Protein AF-A0A7S1RHJ0-F1 (afdb_monomer)

Structure (mmCIF, N/CA/C/O backbone):
data_AF-A0A7S1RHJ0-F1
#
_entry.id   AF-A0A7S1RHJ0-F1
#
loop_
_atom_site.group_PDB
_atom_site.id
_atom_site.type_symbol
_atom_site.label_atom_id
_atom_site.label_alt_id
_atom_site.label_comp_id
_atom_site.label_asym_id
_atom_site.label_entity_id
_atom_site.label_seq_id
_atom_site.pdbx_PDB_ins_code
_atom_site.Cartn_x
_atom_site.Cartn_y
_atom_site.Cartn_z
_atom_site.occupancy
_atom_site.B_iso_or_equiv
_atom_site.auth_seq_id
_atom_site.auth_comp_id
_atom_site.auth_asym_id
_atom_site.auth_atom_id
_atom_site.pdbx_PDB_model_num
ATOM 1 N N . GLY A 1 1 ? 18.799 -2.537 -6.089 1.00 63.53 1 GLY A N 1
ATOM 2 C CA . GLY A 1 1 ? 18.475 -2.347 -7.516 1.00 63.53 1 GLY A CA 1
ATOM 3 C C . GLY A 1 1 ? 16.976 -2.189 -7.661 1.00 63.53 1 GLY A C 1
ATOM 4 O O . GLY A 1 1 ? 16.263 -2.880 -6.940 1.00 63.53 1 GLY A O 1
ATOM 5 N N . ALA A 1 2 ? 16.536 -1.296 -8.549 1.00 83.94 2 ALA A N 1
ATOM 6 C CA . ALA A 1 2 ? 15.138 -0.884 -8.730 1.00 83.94 2 ALA A CA 1
ATOM 7 C C . ALA A 1 2 ? 14.167 -2.047 -9.018 1.00 83.94 2 ALA A C 1
ATOM 9 O O . ALA A 1 2 ? 14.616 -3.051 -9.571 1.00 83.94 2 ALA A O 1
ATOM 10 N N . GLY A 1 3 ? 12.876 -1.927 -8.711 1.00 89.06 3 GLY A N 1
ATOM 11 C CA . GLY A 1 3 ? 11.808 -2.867 -9.069 1.00 89.06 3 GLY A CA 1
ATOM 12 C C . GLY A 1 3 ? 11.595 -4.015 -8.080 1.00 89.06 3 GLY A C 1
ATOM 13 O O . GLY A 1 3 ? 11.387 -5.158 -8.492 1.00 89.06 3 GLY A O 1
ATOM 14 N N . CYS A 1 4 ? 11.750 -3.753 -6.786 1.00 90.88 4 CYS A N 1
ATOM 15 C CA . CYS A 1 4 ? 11.596 -4.732 -5.712 1.00 90.88 4 CYS A CA 1
ATOM 16 C C . CYS A 1 4 ? 10.178 -5.318 -5.668 1.00 90.88 4 CYS A C 1
ATOM 18 O O . CYS A 1 4 ? 10.023 -6.539 -5.783 1.00 90.88 4 CYS A O 1
ATOM 20 N N . ALA A 1 5 ? 9.158 -4.467 -5.556 1.00 92.44 5 ALA A N 1
ATOM 21 C CA . ALA A 1 5 ? 7.764 -4.891 -5.477 1.00 92.44 5 ALA A CA 1
ATOM 22 C C . ALA A 1 5 ? 7.322 -5.592 -6.768 1.00 92.44 5 ALA A C 1
ATOM 24 O O . ALA A 1 5 ? 6.760 -6.691 -6.714 1.00 92.44 5 ALA A O 1
ATOM 25 N N . ALA A 1 6 ? 7.667 -5.024 -7.929 1.00 93.75 6 ALA A N 1
ATOM 26 C CA . ALA A 1 6 ? 7.393 -5.636 -9.227 1.00 93.75 6 ALA A CA 1
ATOM 27 C C . ALA A 1 6 ? 7.959 -7.066 -9.307 1.00 93.75 6 ALA A C 1
ATOM 29 O O . ALA A 1 6 ? 7.240 -8.007 -9.653 1.00 93.75 6 ALA A O 1
ATOM 30 N N . ARG A 1 7 ? 9.226 -7.268 -8.907 1.00 91.62 7 ARG A N 1
ATOM 31 C CA . ARG A 1 7 ? 9.843 -8.604 -8.876 1.00 91.62 7 ARG A CA 1
ATOM 32 C C . ARG A 1 7 ? 9.151 -9.548 -7.904 1.00 91.62 7 ARG A C 1
ATOM 34 O O . ARG A 1 7 ? 8.881 -10.678 -8.297 1.00 91.62 7 ARG A O 1
ATOM 41 N N . MET A 1 8 ? 8.871 -9.125 -6.672 1.00 91.38 8 MET A N 1
ATOM 42 C CA . MET A 1 8 ? 8.224 -9.993 -5.679 1.00 91.38 8 MET A CA 1
ATOM 43 C C . MET A 1 8 ? 6.855 -10.483 -6.153 1.00 91.38 8 MET A C 1
ATOM 45 O O . MET A 1 8 ? 6.491 -11.635 -5.917 1.00 91.38 8 MET A O 1
ATOM 49 N N . LEU A 1 9 ? 6.122 -9.629 -6.867 1.00 92.94 9 LEU A N 1
ATOM 50 C CA . LEU A 1 9 ? 4.818 -9.971 -7.408 1.00 92.94 9 LEU A CA 1
ATOM 51 C C . LEU A 1 9 ? 4.897 -10.931 -8.587 1.00 92.94 9 LEU A C 1
ATOM 53 O O . LEU A 1 9 ? 3.949 -11.687 -8.763 1.00 92.94 9 LEU A O 1
ATOM 57 N N . VAL A 1 10 ? 5.971 -10.947 -9.388 1.00 92.88 10 VAL A N 1
ATOM 58 C CA . VAL A 1 10 ? 6.043 -11.753 -10.628 1.00 92.88 10 VAL A CA 1
ATOM 59 C C . VAL A 1 10 ? 7.004 -12.939 -10.582 1.00 92.88 10 VAL A C 1
ATOM 61 O O . VAL A 1 10 ? 6.657 -14.021 -11.068 1.00 92.88 10 VAL A O 1
ATOM 64 N N . ARG A 1 11 ? 8.173 -12.766 -9.964 1.00 89.50 11 ARG A N 1
ATOM 65 C CA . ARG A 1 11 ? 9.291 -13.713 -9.910 1.00 89.50 11 ARG A CA 1
ATOM 66 C C . ARG A 1 11 ? 9.277 -14.436 -8.560 1.00 89.50 11 ARG A C 1
ATOM 68 O O . ARG A 1 11 ? 9.895 -13.998 -7.593 1.00 89.50 11 ARG A O 1
ATOM 75 N N . GLY A 1 12 ? 8.530 -15.538 -8.488 1.00 79.00 12 GLY A N 1
ATOM 76 C CA . GLY A 1 12 ? 8.314 -16.286 -7.245 1.00 79.00 12 GLY A CA 1
ATOM 77 C C . GLY A 1 12 ? 9.611 -16.629 -6.498 1.00 79.00 12 GLY A C 1
ATOM 78 O O . GLY A 1 12 ? 10.553 -17.153 -7.087 1.00 79.00 12 GLY A O 1
ATOM 79 N N . GLY A 1 13 ? 9.644 -16.335 -5.194 1.00 70.06 13 GLY A N 1
ATOM 80 C CA . GLY A 1 13 ? 10.735 -16.714 -4.287 1.00 70.06 13 GLY A CA 1
ATOM 81 C C . GLY A 1 13 ? 12.004 -15.859 -4.365 1.00 70.06 13 GLY A C 1
ATOM 82 O O . GLY A 1 13 ? 12.947 -16.134 -3.625 1.00 70.06 13 GLY A O 1
ATOM 83 N N . MET A 1 14 ? 12.058 -14.824 -5.211 1.00 70.12 14 MET A N 1
ATOM 84 C CA . MET A 1 14 ? 13.216 -13.929 -5.248 1.00 70.12 14 MET A CA 1
ATOM 85 C C . MET A 1 14 ? 13.082 -12.789 -4.232 1.00 70.12 14 MET A C 1
ATOM 87 O O . MET A 1 14 ? 12.126 -12.015 -4.310 1.00 70.12 14 MET A O 1
ATOM 91 N N . PRO A 1 15 ? 14.050 -12.621 -3.311 1.00 75.31 15 PRO A N 1
ATOM 92 C CA . PRO A 1 15 ? 14.074 -11.457 -2.438 1.00 75.31 15 PRO A CA 1
ATOM 93 C C . PRO A 1 15 ? 14.372 -10.191 -3.251 1.00 75.31 15 PRO A C 1
ATOM 95 O O . PRO A 1 15 ? 15.026 -10.243 -4.296 1.00 75.31 15 PRO A O 1
ATOM 98 N N . CYS A 1 16 ? 13.974 -9.028 -2.734 1.00 78.38 16 CYS A N 1
ATOM 99 C CA . CYS A 1 16 ? 14.207 -7.740 -3.394 1.00 78.38 16 CYS A CA 1
ATOM 100 C C . CYS A 1 16 ? 15.675 -7.432 -3.719 1.00 78.38 16 CYS A C 1
ATOM 102 O O . CYS A 1 16 ? 15.936 -6.692 -4.670 1.00 78.38 16 CYS A O 1
ATOM 104 N N . GLY A 1 17 ? 16.616 -8.029 -2.979 1.00 69.25 17 GLY A N 1
ATOM 105 C CA . GLY A 1 17 ? 18.060 -7.924 -3.207 1.00 69.25 17 GLY A CA 1
ATOM 106 C C . GLY A 1 17 ? 18.658 -8.960 -4.170 1.00 69.25 17 GLY A C 1
ATOM 107 O O . GLY A 1 17 ? 19.870 -8.963 -4.361 1.00 69.25 17 GLY A O 1
ATOM 108 N N . GLY A 1 18 ? 17.856 -9.853 -4.760 1.00 69.56 18 GLY A N 1
ATOM 109 C CA . GLY A 1 18 ? 18.352 -10.882 -5.677 1.00 69.56 18 GLY A CA 1
ATOM 110 C C . GLY A 1 18 ? 18.893 -10.299 -6.989 1.00 69.56 18 GLY A C 1
ATOM 111 O O . GLY A 1 18 ? 18.293 -9.395 -7.571 1.00 69.56 18 GLY A O 1
ATOM 112 N N . ALA A 1 19 ? 20.001 -10.854 -7.491 1.00 66.19 19 ALA A N 1
ATOM 113 C CA . ALA A 1 19 ? 20.688 -10.426 -8.716 1.00 66.19 19 ALA A CA 1
ATOM 114 C C . ALA A 1 19 ? 19.953 -10.840 -10.010 1.00 66.19 19 ALA A C 1
ATOM 116 O O . ALA A 1 19 ? 20.515 -11.494 -10.881 1.00 66.19 19 ALA A O 1
ATOM 117 N N . SER A 1 20 ? 18.678 -10.474 -10.141 1.00 73.12 20 SER A N 1
ATOM 118 C CA . SER A 1 20 ? 17.834 -10.846 -11.288 1.00 73.12 20 SER A CA 1
ATOM 119 C C . SER A 1 20 ? 17.626 -9.718 -12.305 1.00 73.12 20 SER A C 1
ATOM 121 O O . SER A 1 20 ? 16.827 -9.853 -13.228 1.00 73.12 20 SER A O 1
ATOM 123 N N . GLY A 1 21 ? 18.345 -8.602 -12.164 1.00 84.00 21 GLY A N 1
ATOM 124 C CA . GLY A 1 21 ? 18.193 -7.437 -13.038 1.00 84.00 21 GLY A CA 1
ATOM 125 C C . GLY A 1 21 ? 16.877 -6.675 -12.828 1.00 84.00 21 GLY A C 1
ATOM 126 O O . GLY A 1 21 ? 16.059 -7.015 -11.966 1.00 84.00 21 GLY A O 1
ATOM 127 N N . ALA A 1 22 ? 16.694 -5.611 -13.609 1.00 89.44 22 ALA A N 1
ATOM 128 C CA . ALA A 1 22 ? 15.471 -4.814 -13.591 1.00 89.44 22 ALA A CA 1
ATOM 129 C C . ALA A 1 22 ? 14.266 -5.611 -14.144 1.00 89.44 22 ALA A C 1
ATOM 131 O O . ALA A 1 22 ? 14.462 -6.522 -14.958 1.00 89.44 22 ALA A O 1
ATOM 132 N N . PRO A 1 23 ? 13.031 -5.303 -13.707 1.00 92.25 23 PRO A N 1
ATOM 133 C CA . PRO A 1 23 ? 11.821 -5.823 -14.338 1.00 92.25 23 PRO A CA 1
ATOM 134 C C . PRO A 1 23 ? 11.681 -5.350 -15.791 1.00 92.25 23 PRO A C 1
ATOM 136 O O . PRO A 1 23 ? 12.058 -4.227 -16.124 1.00 92.25 23 PRO A O 1
ATOM 139 N N . SER A 1 24 ? 11.100 -6.184 -16.651 1.00 94.81 24 SER A N 1
ATOM 140 C CA . SER A 1 24 ? 10.608 -5.746 -17.960 1.00 94.81 24 SER A CA 1
ATOM 141 C C . SER A 1 24 ? 9.266 -5.008 -17.829 1.00 94.81 24 SER A C 1
ATOM 143 O O . SER A 1 24 ? 8.582 -5.110 -16.810 1.00 94.81 24 SER A O 1
ATOM 145 N N . ALA A 1 25 ? 8.842 -4.300 -18.881 1.00 96.44 25 ALA A N 1
ATOM 146 C CA . ALA A 1 25 ? 7.512 -3.682 -18.923 1.00 96.44 25 ALA A CA 1
ATOM 147 C C . ALA A 1 25 ? 6.378 -4.722 -18.797 1.00 96.44 25 ALA A C 1
ATOM 149 O O . ALA A 1 25 ? 5.393 -4.486 -18.105 1.00 96.44 25 ALA A O 1
ATOM 150 N N . GLU A 1 26 ? 6.545 -5.903 -19.402 1.00 97.56 26 GLU A N 1
ATOM 151 C CA . GLU A 1 26 ? 5.589 -7.012 -19.275 1.00 97.56 26 GLU A CA 1
ATOM 152 C C . GLU A 1 26 ? 5.485 -7.506 -17.825 1.00 97.56 26 GLU A C 1
ATOM 154 O O . GLU A 1 26 ? 4.403 -7.844 -17.348 1.00 97.56 26 GLU A O 1
ATOM 159 N N . GLU A 1 27 ? 6.598 -7.518 -17.091 1.00 95.81 27 GLU A N 1
ATOM 160 C CA . GLU A 1 27 ? 6.596 -7.885 -15.678 1.00 95.81 27 GLU A CA 1
ATOM 161 C C . GLU A 1 27 ? 5.920 -6.831 -14.802 1.00 95.81 27 GLU A C 1
ATOM 163 O O . GLU A 1 27 ? 5.204 -7.204 -13.876 1.00 95.81 27 GLU A O 1
ATOM 168 N N . VAL A 1 28 ? 6.076 -5.539 -15.104 1.00 97.62 28 VAL A N 1
ATOM 169 C CA . VAL A 1 28 ? 5.328 -4.476 -14.412 1.00 97.62 28 VAL A CA 1
ATOM 170 C C . VAL A 1 28 ? 3.823 -4.634 -14.646 1.00 97.62 28 VAL A C 1
ATOM 172 O O . VAL A 1 28 ? 3.055 -4.660 -13.685 1.00 97.62 28 VAL A O 1
ATOM 175 N N . GLU A 1 29 ? 3.384 -4.847 -15.889 1.00 98.38 29 GLU A N 1
ATOM 176 C CA . GLU A 1 29 ? 1.959 -5.062 -16.184 1.00 98.38 29 GLU A CA 1
ATOM 177 C C . GLU A 1 29 ? 1.413 -6.343 -15.544 1.00 98.38 29 GLU A C 1
ATOM 179 O O . GLU A 1 29 ? 0.309 -6.364 -14.996 1.00 98.38 29 GLU A O 1
ATOM 184 N N . LYS A 1 30 ? 2.204 -7.418 -15.516 1.00 97.81 30 LYS A N 1
ATOM 185 C CA . LYS A 1 30 ? 1.827 -8.649 -14.817 1.00 97.81 30 LYS A CA 1
ATOM 186 C C . LYS A 1 30 ? 1.749 -8.457 -13.300 1.00 97.81 30 LYS A C 1
ATOM 188 O O . LYS A 1 30 ? 0.901 -9.085 -12.665 1.00 97.81 30 LYS A O 1
ATOM 193 N N . ALA A 1 31 ? 2.608 -7.623 -12.713 1.00 97.06 31 ALA A N 1
ATOM 194 C CA . ALA A 1 31 ? 2.546 -7.275 -11.296 1.00 97.06 31 ALA A CA 1
ATOM 195 C C . ALA A 1 31 ? 1.236 -6.541 -10.977 1.00 97.06 31 ALA A C 1
ATOM 197 O O . ALA A 1 31 ? 0.507 -6.972 -10.085 1.00 97.06 31 ALA A O 1
ATOM 198 N N . LYS A 1 32 ? 0.890 -5.522 -11.774 1.00 98.56 32 LYS A N 1
ATOM 199 C CA . LYS A 1 32 ? -0.383 -4.789 -11.682 1.00 98.56 32 LYS A CA 1
ATOM 200 C C . LYS A 1 32 ? -1.588 -5.721 -11.814 1.00 98.56 32 LYS A C 1
ATOM 202 O O . LYS A 1 32 ? -2.460 -5.729 -10.952 1.00 98.56 32 LYS A O 1
ATOM 207 N N . TYR A 1 33 ? -1.595 -6.599 -12.819 1.00 98.31 33 TYR A N 1
ATOM 208 C CA . TYR A 1 33 ? -2.649 -7.607 -12.980 1.00 98.31 33 TYR A CA 1
ATOM 209 C C . TYR A 1 33 ? -2.792 -8.511 -11.745 1.00 98.31 33 TYR A C 1
ATOM 211 O O . TYR A 1 33 ? -3.904 -8.831 -11.326 1.00 98.31 33 TYR A O 1
ATOM 219 N N . ARG A 1 34 ? -1.674 -8.927 -11.134 1.00 97.31 34 ARG A N 1
ATOM 220 C CA . ARG A 1 34 ? -1.707 -9.761 -9.926 1.00 97.31 34 ARG A CA 1
ATOM 221 C C . ARG A 1 34 ? -2.290 -9.027 -8.726 1.00 97.31 34 ARG A C 1
ATOM 223 O O . ARG A 1 34 ? -2.954 -9.698 -7.946 1.00 97.31 34 ARG A O 1
ATOM 230 N N . LEU A 1 35 ? -2.106 -7.711 -8.593 1.00 98.12 35 LEU A N 1
ATOM 231 C CA . LEU A 1 35 ? -2.767 -6.930 -7.538 1.00 98.12 35 LEU A CA 1
ATOM 232 C C . LEU A 1 35 ? -4.296 -7.051 -7.622 1.00 98.12 35 LEU A C 1
ATOM 234 O O . LEU A 1 35 ? -4.937 -7.266 -6.600 1.00 98.12 35 LEU A O 1
ATOM 238 N N . HIS A 1 36 ? -4.857 -7.011 -8.833 1.00 97.75 36 HIS A N 1
ATOM 239 C CA . HIS A 1 36 ? -6.302 -7.151 -9.063 1.00 97.75 36 HIS A CA 1
ATOM 240 C C . HIS A 1 36 ? -6.816 -8.584 -8.919 1.00 97.75 36 HIS A C 1
ATOM 242 O O . HIS A 1 36 ? -7.859 -8.822 -8.319 1.00 97.75 36 HIS A O 1
ATOM 248 N N . ALA A 1 37 ? -6.116 -9.549 -9.517 1.00 96.19 37 ALA A N 1
ATOM 249 C CA . ALA A 1 37 ? -6.641 -10.906 -9.691 1.00 96.19 37 ALA A CA 1
ATOM 250 C C . ALA A 1 37 ? -6.107 -11.924 -8.671 1.00 96.19 37 ALA A C 1
ATOM 252 O O . ALA A 1 37 ? -6.655 -13.019 -8.547 1.00 96.19 37 ALA A O 1
ATOM 253 N N . GLY A 1 38 ? -4.999 -11.611 -7.997 1.00 95.31 38 GLY A N 1
ATOM 254 C CA . GLY A 1 38 ? -4.255 -12.545 -7.150 1.00 95.31 38 GLY A CA 1
ATOM 255 C C . GLY A 1 38 ? -4.372 -12.289 -5.650 1.00 95.31 38 GLY A C 1
ATOM 256 O O . GLY A 1 38 ? -4.059 -13.189 -4.872 1.00 95.31 38 GLY A O 1
ATOM 257 N N . PHE A 1 39 ? -4.821 -11.103 -5.236 1.00 96.94 39 PHE A N 1
ATOM 258 C CA . PHE A 1 39 ? -4.936 -10.726 -3.829 1.00 96.94 39 PHE A CA 1
ATOM 259 C C . PHE A 1 39 ? -6.377 -10.382 -3.476 1.00 96.94 39 PHE A C 1
ATOM 261 O O . PHE A 1 39 ? -7.055 -9.653 -4.189 1.00 96.94 39 PHE A O 1
ATOM 268 N N . SER A 1 40 ? -6.841 -10.881 -2.332 1.00 97.50 40 SER A N 1
ATOM 269 C CA . SER A 1 40 ? -8.143 -10.491 -1.781 1.00 97.50 40 SER A CA 1
ATOM 270 C C . SER A 1 40 ? -8.109 -9.135 -1.076 1.00 97.50 40 SER A C 1
ATOM 272 O O . SER A 1 40 ? -9.162 -8.601 -0.755 1.00 97.50 40 SER A O 1
ATOM 274 N N . PHE A 1 41 ? -6.919 -8.610 -0.785 1.00 98.19 41 PHE A N 1
ATOM 275 C CA . PHE A 1 41 ? -6.714 -7.362 -0.064 1.00 98.19 41 PHE A CA 1
ATOM 276 C C . PHE A 1 41 ? -5.393 -6.723 -0.491 1.00 98.19 41 PHE A C 1
ATOM 278 O O . PHE A 1 41 ? -4.377 -7.413 -0.598 1.00 98.19 41 PHE A O 1
ATOM 285 N N . VAL A 1 42 ? -5.419 -5.406 -0.684 1.00 98.44 42 VAL A N 1
ATOM 286 C CA . VAL A 1 42 ? -4.255 -4.560 -0.954 1.00 98.44 42 VAL A CA 1
ATOM 287 C C . VAL A 1 42 ? -4.333 -3.370 0.004 1.00 98.44 42 VAL A C 1
ATOM 289 O O . VAL A 1 42 ? -5.354 -2.688 0.052 1.00 98.44 42 VAL A O 1
ATOM 292 N N . GLY A 1 43 ? -3.279 -3.158 0.792 1.00 97.62 43 GLY A N 1
ATOM 293 C CA . GLY A 1 43 ? -3.158 -2.049 1.743 1.00 97.62 43 GLY A CA 1
ATOM 294 C C . GLY A 1 43 ? -1.954 -1.162 1.432 1.00 97.62 43 GLY A C 1
ATOM 295 O O . GLY A 1 43 ? -1.077 -1.558 0.664 1.00 97.62 43 GLY A O 1
ATOM 296 N N . ILE A 1 44 ? -1.914 0.018 2.052 1.00 97.62 44 ILE A N 1
ATOM 297 C CA . ILE A 1 44 ? -0.891 1.055 1.861 1.00 97.62 44 ILE A CA 1
ATOM 298 C C . ILE A 1 44 ? -0.241 1.371 3.210 1.00 97.62 44 ILE A C 1
ATOM 300 O O . ILE A 1 44 ? -0.933 1.653 4.190 1.00 97.62 44 ILE A O 1
ATOM 304 N N . THR A 1 45 ? 1.090 1.312 3.270 1.00 91.81 45 THR A N 1
ATOM 305 C CA . THR A 1 45 ? 1.850 1.441 4.526 1.00 91.81 45 THR A CA 1
ATOM 306 C C . THR A 1 45 ? 1.715 2.834 5.135 1.00 91.81 45 THR A C 1
ATOM 308 O O . THR A 1 45 ? 1.570 2.974 6.343 1.00 91.81 45 THR A O 1
ATOM 311 N N . GLU A 1 46 ? 1.689 3.862 4.294 1.00 90.31 46 GLU A N 1
ATOM 312 C CA . GLU A 1 46 ? 1.507 5.270 4.654 1.00 90.31 46 GLU A CA 1
ATOM 313 C C . GLU A 1 46 ? 0.121 5.532 5.266 1.00 90.31 46 GLU A C 1
ATOM 315 O O . GLU A 1 46 ? -0.088 6.534 5.944 1.00 90.31 46 GLU A O 1
ATOM 320 N N . GLN A 1 47 ? -0.827 4.616 5.047 1.00 94.31 47 GLN A N 1
ATOM 321 C CA . GLN A 1 47 ? -2.182 4.634 5.595 1.00 94.31 47 GLN A CA 1
ATOM 322 C C . GLN A 1 47 ? -2.457 3.332 6.365 1.00 94.31 47 GLN A C 1
ATOM 324 O O . GLN A 1 47 ? -3.486 2.674 6.164 1.00 94.31 47 GLN A O 1
ATOM 329 N N . TRP A 1 48 ? -1.509 2.920 7.213 1.00 92.94 48 TRP A N 1
ATOM 330 C CA . TRP A 1 48 ? -1.521 1.619 7.886 1.00 92.94 48 TRP A CA 1
ATOM 331 C C . TRP A 1 48 ? -2.798 1.371 8.696 1.00 92.94 48 TRP A C 1
ATOM 333 O O . TRP A 1 48 ? -3.431 0.322 8.559 1.00 92.94 48 TRP A O 1
ATOM 343 N N . GLU A 1 49 ? -3.227 2.343 9.500 1.00 93.06 49 GLU A N 1
ATOM 344 C CA . GLU A 1 49 ? -4.401 2.210 10.361 1.00 93.06 49 GLU A CA 1
ATOM 345 C C . GLU A 1 49 ? -5.680 1.997 9.541 1.00 93.06 49 GLU A C 1
ATOM 347 O O . GLU A 1 49 ? -6.495 1.123 9.852 1.00 93.06 49 GLU A O 1
ATOM 352 N N . LEU A 1 50 ? -5.838 2.757 8.453 1.00 96.50 50 LEU A N 1
ATOM 353 C CA . LEU A 1 50 ? -6.960 2.593 7.529 1.00 96.50 50 LEU A CA 1
ATOM 354 C C . LEU A 1 50 ? -6.875 1.266 6.774 1.00 96.50 50 LEU A C 1
ATOM 356 O O . LEU A 1 50 ? -7.904 0.625 6.576 1.00 96.50 50 LEU A O 1
ATOM 360 N N . SER A 1 51 ? -5.671 0.815 6.416 1.00 97.50 51 SER A N 1
ATOM 361 C CA . SER A 1 51 ? -5.447 -0.491 5.788 1.00 97.50 51 SER A CA 1
ATOM 362 C C . SER A 1 51 ? -5.897 -1.640 6.689 1.00 97.50 51 SER A C 1
ATOM 364 O O . SER A 1 51 ? -6.606 -2.536 6.230 1.00 97.50 51 SER A O 1
ATOM 366 N N . MET A 1 52 ? -5.558 -1.606 7.979 1.00 96.69 52 MET A N 1
ATOM 367 C CA . MET A 1 52 ? -5.982 -2.640 8.930 1.00 96.69 52 MET A CA 1
ATOM 368 C C . MET A 1 52 ? -7.485 -2.578 9.220 1.00 96.69 52 MET A C 1
ATOM 370 O O . MET A 1 52 ? -8.142 -3.616 9.268 1.00 96.69 52 MET A O 1
ATOM 374 N N . CYS A 1 53 ? -8.069 -1.380 9.324 1.00 97.12 53 CYS A N 1
ATOM 375 C CA . CYS A 1 53 ? -9.522 -1.244 9.430 1.00 97.12 53 CYS A CA 1
ATOM 376 C C . CYS A 1 53 ? -10.251 -1.776 8.182 1.00 97.12 53 CYS A C 1
ATOM 378 O O . CYS A 1 53 ? -11.250 -2.488 8.308 1.00 97.12 53 CYS A O 1
ATOM 380 N N . LEU A 1 54 ? -9.751 -1.463 6.981 1.00 98.12 54 LEU A N 1
ATOM 381 C CA . LEU A 1 54 ? -10.289 -1.971 5.720 1.00 98.12 54 LEU A CA 1
ATOM 382 C C . LEU A 1 54 ? -10.249 -3.499 5.696 1.00 98.12 54 LEU A C 1
ATOM 384 O O . LEU A 1 54 ? -11.279 -4.117 5.434 1.00 98.12 54 LEU A O 1
ATOM 388 N N . PHE A 1 55 ? -9.110 -4.105 6.040 1.00 98.06 55 PHE A N 1
ATOM 389 C CA . PHE A 1 55 ? -8.981 -5.556 6.165 1.00 98.06 55 PHE A CA 1
ATOM 390 C C . PHE A 1 55 ? -10.062 -6.135 7.091 1.00 98.06 55 PHE A C 1
ATOM 392 O O . PHE A 1 55 ? -10.817 -7.028 6.696 1.00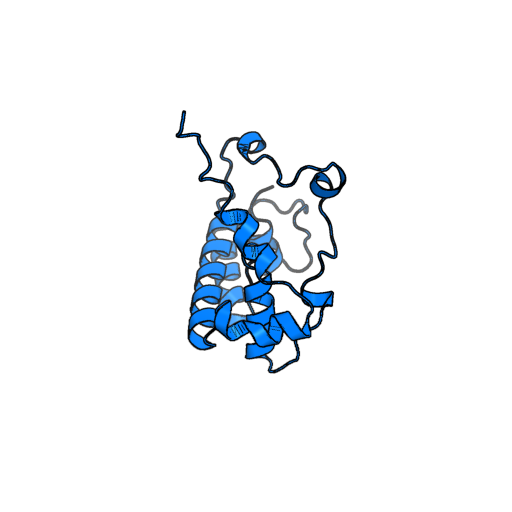 98.06 55 PHE A O 1
ATOM 399 N N . SER A 1 56 ? -10.203 -5.582 8.297 1.00 97.19 56 SER A N 1
ATOM 400 C CA . SER A 1 56 ? -11.196 -6.039 9.272 1.00 97.19 56 SER A CA 1
ATOM 401 C C . SER A 1 56 ? -12.634 -5.917 8.762 1.00 97.19 56 SER A C 1
ATOM 403 O O . SER A 1 56 ? -13.426 -6.844 8.943 1.00 97.19 56 SER A O 1
ATOM 405 N N . LYS A 1 57 ? -12.975 -4.841 8.037 1.00 97.25 57 LYS A N 1
ATOM 406 C CA . LYS A 1 57 ? -14.295 -4.690 7.397 1.00 97.25 57 LYS A CA 1
ATOM 407 C C . LYS A 1 57 ? -14.523 -5.680 6.256 1.00 97.25 57 LYS A C 1
ATOM 409 O O . LYS A 1 57 ? -15.607 -6.258 6.175 1.00 97.25 57 LYS A O 1
ATOM 414 N N . MET A 1 58 ? -13.528 -5.887 5.394 1.00 97.75 58 MET A N 1
ATOM 415 C CA . MET A 1 58 ? -13.614 -6.808 4.255 1.00 97.75 58 MET A CA 1
ATOM 416 C C . MET A 1 58 ? -13.860 -8.247 4.710 1.00 97.75 58 MET A C 1
ATOM 418 O O . MET A 1 58 ? -14.718 -8.936 4.159 1.00 97.75 58 MET A O 1
ATOM 422 N N . PHE A 1 59 ? -13.144 -8.686 5.747 1.00 97.44 59 PHE A N 1
ATOM 423 C CA . PHE A 1 59 ? -13.204 -10.066 6.236 1.00 97.44 59 PHE A CA 1
ATOM 424 C C . PHE A 1 59 ? -14.115 -10.264 7.452 1.00 97.44 59 PHE A C 1
ATOM 426 O O . PHE A 1 59 ? -14.298 -11.400 7.883 1.00 97.44 59 PHE A O 1
ATOM 433 N N . LYS A 1 60 ? -14.729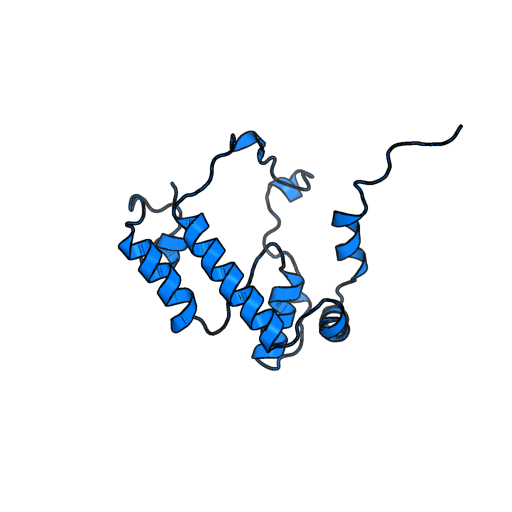 -9.192 7.969 1.00 96.12 60 LYS A N 1
ATOM 434 C CA . LYS A 1 60 ? -15.619 -9.201 9.145 1.00 96.12 60 LYS A CA 1
ATOM 435 C C . LYS A 1 60 ? -14.954 -9.819 10.379 1.00 96.12 60 LYS A C 1
ATOM 437 O O . LYS A 1 60 ? -15.544 -10.659 11.056 1.00 96.12 60 LYS A O 1
ATOM 442 N N . VAL A 1 61 ? -13.719 -9.407 10.643 1.00 94.88 61 VAL A N 1
ATOM 443 C CA . VAL A 1 61 ? -12.943 -9.819 11.820 1.00 94.88 61 VAL A CA 1
ATOM 444 C C . VAL A 1 61 ? -12.758 -8.642 12.771 1.00 94.88 61 VAL A C 1
ATOM 446 O O . VAL A 1 61 ? -12.801 -7.488 12.347 1.00 94.88 61 VAL A O 1
ATOM 449 N N . ASP A 1 62 ? -12.549 -8.937 14.052 1.00 94.50 62 ASP A N 1
ATOM 450 C CA . ASP A 1 62 ? -12.243 -7.911 15.047 1.00 94.50 62 ASP A CA 1
ATOM 451 C C . ASP A 1 62 ? -10.855 -7.309 14.823 1.00 94.50 62 ASP A C 1
ATOM 453 O O . ASP A 1 62 ? -9.916 -7.980 14.378 1.00 94.50 62 ASP A O 1
ATOM 457 N N . CYS A 1 63 ? -10.718 -6.034 15.179 1.00 94.81 63 CYS A N 1
ATOM 458 C CA . CYS A 1 63 ? -9.430 -5.364 15.168 1.00 94.81 63 CYS A CA 1
ATOM 459 C C . CYS A 1 63 ? -8.614 -5.754 16.399 1.00 94.81 63 CYS A C 1
ATOM 461 O O . CYS A 1 63 ? -9.083 -5.661 17.532 1.00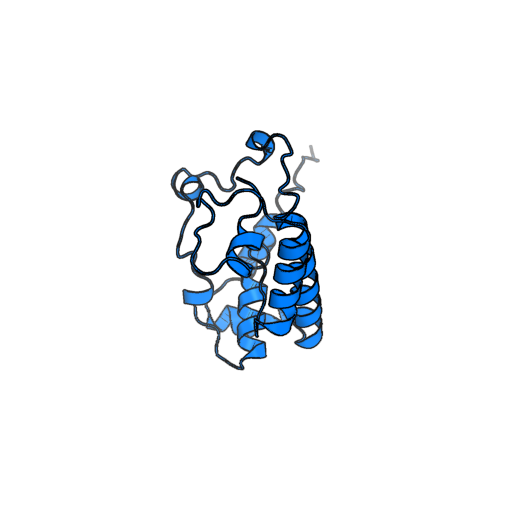 94.81 63 CYS A O 1
ATOM 463 N N . HIS A 1 64 ? -7.379 -6.196 16.170 1.00 92.81 64 HIS A N 1
ATOM 464 C CA . HIS A 1 64 ? -6.497 -6.691 17.220 1.00 92.81 64 HIS A CA 1
ATOM 465 C C . HIS A 1 64 ? -5.306 -5.741 17.412 1.00 92.81 64 HIS A C 1
ATOM 467 O O . HIS A 1 64 ? -4.697 -5.354 16.414 1.00 92.81 64 HIS A O 1
ATOM 473 N N . PRO A 1 65 ? -4.875 -5.431 18.652 1.00 90.31 65 PRO A N 1
ATOM 474 C CA . PRO A 1 65 ? -3.762 -4.503 18.908 1.00 90.31 65 PRO A CA 1
ATOM 475 C C . PRO A 1 65 ? -2.471 -4.820 18.132 1.00 90.31 65 PRO A C 1
ATOM 477 O O . PRO A 1 65 ? -1.772 -3.929 17.652 1.00 90.31 65 PRO A O 1
ATOM 480 N N . LEU A 1 66 ? -2.179 -6.112 17.940 1.00 89.44 66 LEU A N 1
ATOM 481 C CA . LEU A 1 66 ? -1.014 -6.571 17.168 1.00 89.44 66 LEU A CA 1
ATOM 482 C C . LEU A 1 66 ? -1.035 -6.144 15.691 1.00 89.44 66 LEU A C 1
ATOM 484 O O . LEU A 1 66 ? 0.032 -6.036 15.099 1.00 89.44 66 LEU A O 1
ATOM 488 N N . GLN A 1 67 ? -2.205 -5.881 15.099 1.00 89.44 67 GLN A N 1
ATOM 489 C CA . GLN A 1 67 ? -2.309 -5.360 13.728 1.00 89.44 67 GLN A CA 1
ATOM 490 C C . GLN A 1 67 ? -1.766 -3.929 13.623 1.00 89.44 67 GLN A C 1
ATOM 492 O O . GLN A 1 67 ? -1.330 -3.515 12.558 1.00 89.44 67 GLN A O 1
ATOM 497 N N . PHE A 1 68 ? -1.760 -3.181 14.727 1.00 89.69 68 PHE A N 1
ATOM 498 C CA . PHE A 1 68 ? -1.369 -1.770 14.785 1.00 89.69 68 PHE A CA 1
ATOM 499 C C . PHE A 1 68 ? -0.014 -1.562 15.473 1.00 89.69 68 PHE A C 1
ATOM 501 O O . PHE A 1 68 ? 0.414 -0.434 15.698 1.00 89.69 68 PHE A O 1
ATOM 508 N N . THR A 1 69 ? 0.670 -2.653 15.821 1.00 85.25 69 THR A N 1
ATOM 509 C CA . THR A 1 69 ? 1.994 -2.609 16.440 1.00 85.25 69 THR A CA 1
ATOM 510 C C . THR A 1 69 ? 3.071 -2.650 15.360 1.00 85.25 69 THR A C 1
ATOM 512 O O . THR A 1 69 ? 3.070 -3.547 14.516 1.00 85.25 69 THR A O 1
ATOM 515 N N . ASP A 1 70 ? 4.033 -1.727 15.415 1.00 80.19 70 ASP A N 1
ATOM 516 C CA . ASP A 1 70 ? 5.226 -1.789 14.567 1.00 80.19 70 ASP A CA 1
ATOM 517 C C . ASP A 1 70 ? 6.115 -2.966 15.004 1.00 80.19 70 ASP A C 1
ATOM 519 O O . ASP A 1 70 ? 6.894 -2.877 15.954 1.00 80.19 70 ASP A O 1
ATOM 523 N N . ALA A 1 71 ? 5.967 -4.103 14.324 1.00 76.75 71 ALA A N 1
ATOM 524 C CA . ALA A 1 71 ? 6.734 -5.316 14.602 1.00 76.75 71 ALA A CA 1
ATOM 525 C C . ALA A 1 71 ? 8.173 -5.264 14.056 1.00 76.75 71 ALA A C 1
ATOM 527 O O . ALA A 1 71 ? 8.948 -6.200 14.277 1.00 76.75 71 ALA A O 1
ATOM 528 N N . ARG A 1 72 ? 8.534 -4.215 13.307 1.00 74.81 72 ARG A N 1
ATOM 529 C CA . ARG A 1 72 ? 9.865 -4.021 12.723 1.00 74.81 72 ARG A CA 1
ATOM 530 C C . ARG A 1 72 ? 10.246 -2.544 12.797 1.00 74.81 72 ARG A C 1
ATOM 532 O O . ARG A 1 72 ? 10.371 -1.906 11.750 1.00 74.81 72 ARG A O 1
ATOM 539 N N . PRO A 1 73 ? 10.476 -2.013 14.012 1.00 74.31 73 PRO A N 1
ATOM 540 C CA . PRO A 1 73 ? 10.927 -0.642 14.155 1.00 74.31 73 PRO A CA 1
ATOM 541 C C . PRO A 1 73 ? 12.212 -0.469 13.342 1.00 74.31 73 PRO A C 1
ATOM 543 O O . PRO A 1 73 ? 13.187 -1.201 13.533 1.00 74.31 73 PRO A O 1
ATOM 546 N N . GLY A 1 74 ? 12.176 0.451 12.376 1.00 68.44 74 GLY A N 1
ATOM 547 C CA . GLY A 1 74 ? 13.324 0.744 11.526 1.00 68.44 74 GLY A CA 1
ATOM 548 C C . GLY A 1 74 ? 14.546 1.131 12.361 1.00 68.44 74 GLY A C 1
ATOM 549 O O . GLY A 1 74 ? 14.414 1.682 13.455 1.00 68.44 74 GLY A O 1
ATOM 550 N N . PHE A 1 75 ? 15.743 0.860 11.839 1.00 67.62 75 PHE A N 1
ATOM 5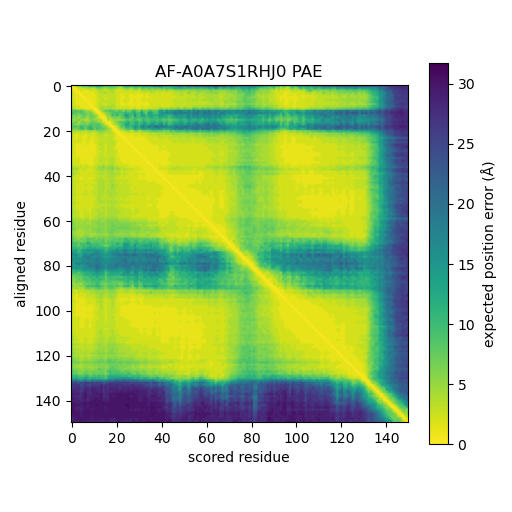51 C CA . PHE A 1 75 ? 16.999 1.214 12.512 1.00 67.62 75 PHE A CA 1
ATOM 552 C C . PHE A 1 75 ? 17.084 2.723 12.792 1.00 67.62 75 PHE A C 1
ATOM 554 O O . PHE A 1 75 ? 17.587 3.128 13.833 1.00 67.62 75 PHE A O 1
ATOM 561 N N . ASP A 1 76 ? 16.499 3.538 11.916 1.00 64.81 76 ASP A N 1
ATOM 562 C CA . ASP A 1 76 ? 16.407 4.991 12.068 1.00 64.81 76 ASP A CA 1
ATOM 563 C C . ASP A 1 76 ? 15.583 5.378 13.303 1.00 64.81 76 ASP A C 1
ATOM 565 O O . ASP A 1 76 ? 16.042 6.173 14.123 1.00 64.81 76 ASP A O 1
ATOM 569 N N . LYS A 1 77 ? 14.450 4.699 13.541 1.00 61.44 77 LYS A N 1
ATOM 570 C CA . LYS A 1 77 ? 13.661 4.869 14.774 1.00 61.44 77 LYS A CA 1
ATOM 571 C C . LYS A 1 77 ? 14.457 4.461 16.016 1.00 61.44 77 LYS A C 1
ATOM 573 O O . LYS A 1 77 ? 14.325 5.093 17.061 1.00 61.44 77 LYS A O 1
ATOM 578 N N . ALA A 1 78 ? 15.308 3.435 15.912 1.00 60.16 78 ALA A N 1
ATOM 579 C CA . ALA A 1 78 ? 16.200 3.021 17.000 1.00 60.16 78 ALA A CA 1
ATOM 580 C C . ALA A 1 78 ? 17.333 4.034 17.268 1.00 60.16 78 ALA A C 1
ATOM 582 O O . ALA A 1 78 ? 17.843 4.098 18.385 1.00 60.16 78 ALA A O 1
ATOM 583 N N . LEU A 1 79 ? 17.694 4.843 16.269 1.00 64.81 79 LEU A N 1
ATOM 584 C CA . LEU A 1 79 ? 18.636 5.959 16.379 1.00 64.81 79 LEU A CA 1
ATOM 585 C C . LEU A 1 79 ? 17.954 7.291 16.745 1.00 64.81 79 LEU A C 1
ATOM 587 O O . LEU A 1 79 ? 18.633 8.310 16.851 1.00 64.81 79 LEU A O 1
ATOM 591 N N . GLY A 1 80 ? 16.635 7.292 16.966 1.00 65.44 80 GLY A N 1
ATOM 592 C CA . GLY A 1 80 ? 15.861 8.490 17.299 1.00 65.44 80 GLY A CA 1
ATOM 593 C C . GLY A 1 80 ? 15.562 9.405 16.108 1.00 65.44 80 GLY A C 1
ATOM 594 O O . GLY A 1 80 ? 15.130 10.536 16.314 1.00 65.44 80 GLY A O 1
ATOM 595 N N . LEU A 1 81 ? 15.784 8.938 14.878 1.00 65.62 81 LEU A N 1
ATOM 596 C CA . LEU A 1 81 ? 15.324 9.613 13.669 1.00 65.62 81 LEU A CA 1
ATOM 597 C C . LEU A 1 81 ? 13.857 9.230 13.438 1.00 65.62 81 LEU A C 1
ATOM 599 O O . LEU A 1 81 ? 13.529 8.047 13.323 1.00 65.62 81 LEU A O 1
ATOM 603 N N . GLU A 1 82 ? 12.964 10.222 13.413 1.00 65.56 82 GLU A N 1
ATOM 604 C CA . GLU A 1 82 ? 11.532 9.973 13.184 1.00 65.56 82 GLU A CA 1
ATOM 605 C C . GLU A 1 82 ? 11.250 9.510 11.746 1.00 65.56 82 GLU A C 1
ATOM 607 O O . GLU A 1 82 ? 10.319 8.731 11.527 1.00 65.56 82 GLU A O 1
ATOM 612 N N . GLU A 1 83 ? 12.087 9.925 10.790 1.00 68.06 83 GLU A N 1
ATOM 613 C CA . GLU A 1 83 ? 11.948 9.633 9.365 1.00 68.06 83 GLU A CA 1
ATOM 614 C C . GLU A 1 83 ? 13.323 9.493 8.697 1.00 68.06 83 GLU A C 1
ATOM 616 O O . GLU A 1 83 ? 14.310 10.094 9.135 1.00 68.06 83 GLU A O 1
ATOM 621 N N . TYR A 1 84 ? 13.399 8.663 7.656 1.00 68.44 84 TYR A N 1
ATOM 622 C CA . TYR A 1 84 ? 14.608 8.544 6.847 1.00 68.44 84 TYR A CA 1
ATOM 623 C C . TYR A 1 84 ? 14.746 9.810 5.988 1.00 68.44 84 TYR A C 1
ATOM 625 O O . TYR A 1 84 ? 13.807 10.124 5.261 1.00 68.44 84 TYR A O 1
ATOM 633 N N . PRO A 1 85 ? 15.880 10.532 6.032 1.00 74.38 85 PRO A N 1
ATOM 634 C CA . PRO A 1 85 ? 16.048 11.753 5.252 1.00 74.38 85 PRO A CA 1
ATOM 635 C C . PRO A 1 85 ? 16.075 11.432 3.753 1.00 74.38 85 PRO A C 1
ATOM 637 O O . PRO A 1 85 ? 17.077 10.948 3.214 1.00 74.38 85 PRO A O 1
ATOM 640 N N . GLU A 1 86 ? 14.956 11.687 3.071 1.00 76.75 86 GLU A N 1
ATOM 641 C CA . GLU A 1 86 ? 14.784 11.433 1.637 1.00 76.75 86 GLU A CA 1
ATOM 642 C C . GLU A 1 86 ? 15.747 12.259 0.775 1.00 76.75 86 GLU A C 1
ATOM 644 O O . GLU A 1 86 ? 16.035 11.885 -0.364 1.00 76.75 86 GLU A O 1
ATOM 649 N N . GLU A 1 87 ? 16.327 13.339 1.308 1.00 80.56 87 GLU A N 1
ATOM 650 C CA . GLU A 1 87 ? 17.359 14.123 0.624 1.00 80.56 87 GLU A CA 1
ATOM 651 C C . GLU A 1 87 ? 18.575 13.260 0.267 1.00 80.56 87 GLU A C 1
ATOM 653 O O . GLU A 1 87 ? 19.227 13.498 -0.754 1.00 80.56 87 GLU A O 1
ATOM 658 N N . LEU A 1 88 ? 18.849 12.211 1.056 1.00 80.62 88 LEU A N 1
ATOM 659 C CA . LEU A 1 88 ? 19.898 11.231 0.766 1.00 80.62 88 LEU A CA 1
ATOM 660 C C . LEU A 1 88 ? 19.630 10.435 -0.517 1.00 80.62 88 LEU A C 1
ATOM 662 O O . LEU A 1 88 ? 20.567 9.905 -1.114 1.00 80.62 88 LEU A O 1
ATOM 666 N N . LEU A 1 89 ? 18.374 10.363 -0.961 1.00 79.56 89 LEU A N 1
ATOM 667 C CA . LEU A 1 89 ? 17.991 9.708 -2.208 1.00 79.56 89 LEU A CA 1
ATOM 668 C C . LEU A 1 89 ? 18.226 10.608 -3.427 1.00 79.56 89 LEU A C 1
ATOM 670 O O . LEU A 1 89 ? 18.158 10.123 -4.554 1.00 79.56 89 LEU A O 1
ATOM 674 N N . GLY A 1 90 ? 18.502 11.905 -3.241 1.00 83.69 90 GLY A N 1
ATOM 675 C CA . GLY A 1 90 ? 18.792 12.831 -4.340 1.00 83.69 90 GLY A CA 1
ATOM 676 C C . GLY A 1 90 ? 17.665 12.930 -5.374 1.00 83.69 90 GLY A C 1
ATOM 677 O O . GLY A 1 90 ? 17.937 13.100 -6.561 1.00 83.69 90 GLY A O 1
ATOM 678 N N . GLY A 1 91 ? 16.410 12.756 -4.945 1.00 84.69 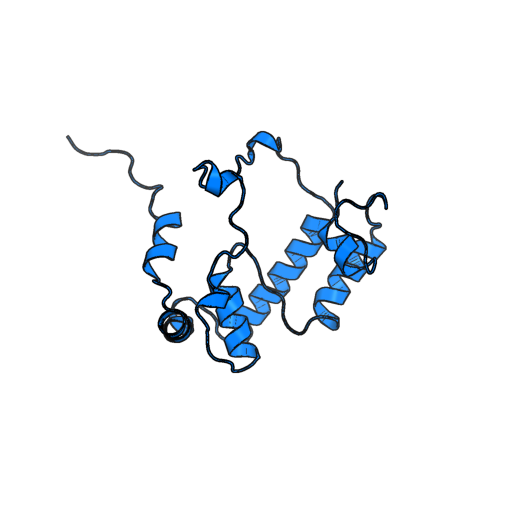91 GLY A N 1
ATOM 679 C CA . GLY A 1 91 ? 15.246 12.718 -5.834 1.00 84.69 91 GLY A CA 1
ATOM 680 C C . GLY A 1 91 ? 15.117 11.432 -6.658 1.00 84.69 91 GLY A C 1
ATOM 681 O O . GLY A 1 91 ? 14.348 11.399 -7.620 1.00 84.69 91 GLY A O 1
ATOM 682 N N . TYR A 1 92 ? 15.861 10.376 -6.319 1.00 88.06 92 TYR A N 1
ATOM 683 C CA . TYR A 1 92 ? 15.702 9.070 -6.946 1.00 88.06 92 TYR A CA 1
ATOM 684 C C . TYR A 1 92 ? 14.271 8.556 -6.770 1.00 88.06 92 TYR A C 1
ATOM 686 O O . TYR A 1 92 ? 13.734 8.529 -5.665 1.00 88.06 92 TYR A O 1
ATOM 694 N N . ARG A 1 93 ? 13.685 8.081 -7.869 1.00 88.44 93 ARG A N 1
ATOM 695 C CA . ARG A 1 93 ? 12.409 7.365 -7.879 1.00 88.44 93 ARG A CA 1
ATOM 696 C C . ARG A 1 93 ? 12.587 6.032 -8.584 1.00 88.44 93 ARG A C 1
ATOM 698 O O . ARG A 1 93 ? 13.358 5.937 -9.541 1.00 88.44 93 ARG A O 1
ATOM 705 N N . ASP A 1 94 ? 11.897 5.005 -8.107 1.00 91.12 94 ASP A N 1
ATOM 706 C CA . ASP A 1 94 ? 11.942 3.679 -8.709 1.00 91.12 94 ASP A CA 1
ATOM 707 C C . ASP A 1 94 ? 10.898 3.590 -9.830 1.00 91.12 94 ASP A C 1
ATOM 709 O O . ASP A 1 94 ? 9.713 3.430 -9.543 1.00 91.12 94 ASP A O 1
ATOM 713 N N . PRO A 1 95 ? 11.289 3.654 -11.115 1.00 93.44 95 PRO A N 1
ATOM 714 C CA . PRO A 1 95 ? 10.320 3.778 -12.202 1.00 93.44 95 PRO A CA 1
ATOM 715 C C . PRO A 1 95 ? 9.444 2.530 -12.385 1.00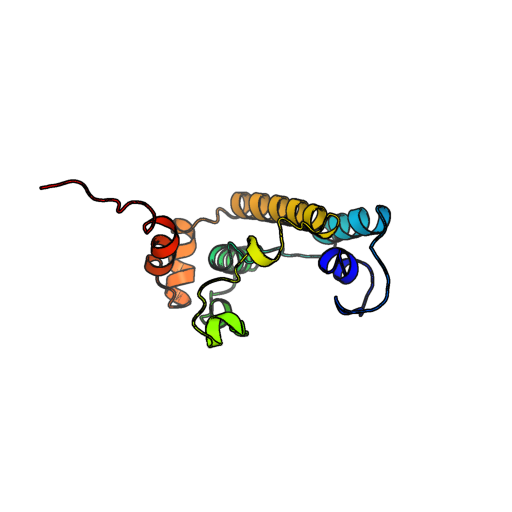 93.44 95 PRO A C 1
ATOM 717 O O . PRO A 1 95 ? 8.438 2.595 -13.091 1.00 93.44 95 PRO A O 1
ATOM 720 N N . TYR A 1 96 ? 9.826 1.391 -11.799 1.00 95.31 96 TYR A N 1
ATOM 721 C CA . TYR A 1 96 ? 9.066 0.146 -11.881 1.00 95.31 96 TYR A CA 1
ATOM 722 C C . TYR A 1 96 ? 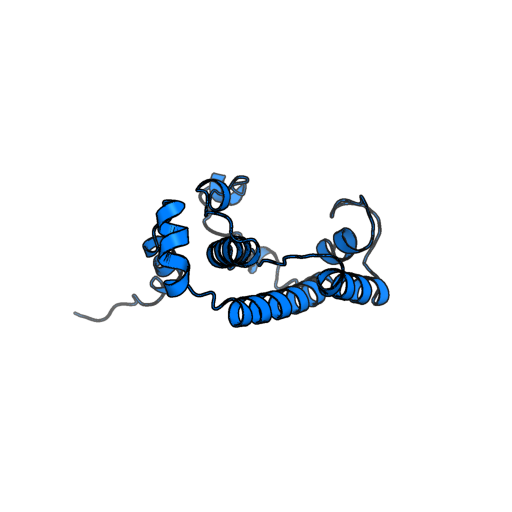8.110 0.028 -10.698 1.00 95.31 96 TYR A C 1
ATOM 724 O O . TYR A 1 96 ? 6.919 -0.212 -10.895 1.00 95.31 96 TYR A O 1
ATOM 732 N N . ASP A 1 97 ? 8.621 0.225 -9.480 1.00 94.69 97 ASP A N 1
ATOM 733 C CA . ASP A 1 97 ? 7.800 0.124 -8.273 1.00 94.69 97 ASP A CA 1
ATOM 734 C C . ASP A 1 97 ? 6.822 1.300 -8.148 1.00 94.69 97 ASP A C 1
ATOM 736 O O . ASP A 1 97 ? 5.711 1.083 -7.679 1.00 94.69 97 ASP A O 1
ATOM 740 N N . ASP A 1 98 ? 7.148 2.490 -8.668 1.00 95.44 98 ASP A N 1
ATOM 741 C CA . ASP A 1 98 ? 6.218 3.629 -8.729 1.00 95.44 98 ASP A CA 1
ATOM 742 C C . ASP A 1 98 ? 4.919 3.280 -9.468 1.00 95.44 98 ASP A C 1
ATOM 744 O O . ASP A 1 98 ? 3.830 3.665 -9.044 1.00 95.44 98 ASP A O 1
ATOM 748 N N . GLN A 1 99 ? 5.019 2.545 -10.581 1.00 97.75 99 GLN A N 1
ATOM 749 C CA . GLN A 1 99 ? 3.852 2.147 -11.373 1.00 97.75 99 GLN A CA 1
ATOM 750 C C . GLN A 1 99 ? 3.005 1.107 -10.637 1.00 97.75 99 GLN A C 1
ATOM 752 O O . GLN A 1 99 ? 1.778 1.168 -10.665 1.00 97.75 99 GLN A O 1
ATOM 757 N N . VAL A 1 100 ? 3.656 0.160 -9.958 1.00 97.88 100 VAL A N 1
ATOM 758 C CA . VAL A 1 100 ? 2.975 -0.854 -9.143 1.00 97.88 100 VAL A CA 1
ATOM 759 C C . VAL A 1 100 ? 2.311 -0.213 -7.922 1.00 97.88 100 VAL A C 1
ATOM 761 O O . VAL A 1 100 ? 1.181 -0.563 -7.593 1.00 97.88 100 VAL A O 1
ATOM 764 N N . TYR A 1 101 ? 2.979 0.744 -7.275 1.00 97.81 101 TYR A N 1
ATOM 765 C CA . TYR A 1 101 ? 2.443 1.489 -6.139 1.00 97.81 101 TYR A CA 1
ATOM 766 C C . TYR A 1 101 ? 1.238 2.345 -6.539 1.00 97.81 101 TYR A C 1
ATOM 768 O O . TYR A 1 101 ? 0.222 2.307 -5.853 1.00 97.81 101 TYR A O 1
ATOM 776 N N . ALA A 1 102 ? 1.307 3.061 -7.666 1.00 98.38 102 ALA A N 1
ATOM 777 C CA . ALA A 1 102 ? 0.175 3.839 -8.171 1.00 98.38 102 ALA A CA 1
ATOM 778 C C . ALA A 1 102 ? -1.064 2.959 -8.423 1.00 98.38 102 ALA A C 1
ATOM 780 O O . ALA A 1 102 ? -2.178 3.338 -8.063 1.00 98.38 102 ALA A O 1
ATOM 781 N N . GLU A 1 103 ? -0.870 1.759 -8.977 1.00 98.62 103 GLU A N 1
ATOM 782 C CA . GLU A 1 103 ? -1.952 0.788 -9.161 1.00 98.62 103 GLU A CA 1
ATOM 783 C C . GLU A 1 103 ? -2.507 0.285 -7.818 1.00 98.62 103 GLU A C 1
ATOM 785 O O . GLU A 1 103 ? -3.722 0.248 -7.618 1.00 98.62 103 GLU A O 1
ATOM 790 N N . ALA A 1 104 ? -1.628 -0.065 -6.872 1.00 98.62 104 ALA A N 1
ATOM 791 C CA . ALA A 1 104 ? -2.023 -0.500 -5.533 1.00 98.62 104 ALA A CA 1
ATOM 792 C C . ALA A 1 104 ? -2.823 0.582 -4.791 1.00 98.62 104 ALA A C 1
ATOM 794 O O . ALA A 1 104 ? -3.826 0.269 -4.149 1.00 98.62 104 ALA A O 1
ATOM 795 N N . LEU A 1 105 ? -2.413 1.848 -4.918 1.00 98.69 105 LEU A N 1
ATOM 796 C CA . LEU A 1 105 ? -3.107 2.992 -4.339 1.00 98.69 105 LEU A CA 1
ATOM 797 C C . LEU A 1 105 ? -4.511 3.153 -4.935 1.00 98.69 105 LEU A C 1
ATOM 799 O O . LEU A 1 105 ? -5.462 3.320 -4.178 1.00 98.69 105 LEU A O 1
ATOM 803 N N . SER A 1 106 ? -4.667 3.014 -6.257 1.00 98.69 106 SER A N 1
ATOM 804 C CA . SER A 1 106 ? -5.989 3.047 -6.905 1.00 98.69 106 SER A CA 1
ATOM 805 C C . SER A 1 106 ? -6.919 1.959 -6.357 1.00 98.69 106 SER A C 1
ATOM 807 O O . SER A 1 106 ? -8.052 2.249 -5.972 1.00 98.69 106 SER A O 1
ATOM 809 N N . ILE A 1 107 ? -6.432 0.715 -6.252 1.00 98.69 107 ILE A N 1
ATOM 810 C CA . ILE A 1 107 ? -7.202 -0.415 -5.699 1.00 98.69 107 ILE A CA 1
ATOM 811 C C . ILE A 1 107 ? -7.600 -0.143 -4.245 1.00 98.69 107 ILE A C 1
ATOM 813 O O . ILE A 1 107 ? -8.745 -0.373 -3.849 1.00 98.69 107 ILE A O 1
ATOM 817 N N . PHE A 1 108 ? -6.658 0.353 -3.442 1.00 98.69 108 PHE A N 1
ATOM 818 C CA . PHE A 1 108 ? -6.904 0.692 -2.047 1.00 98.69 108 PHE A CA 1
ATOM 819 C C . PHE A 1 108 ? -7.976 1.780 -1.914 1.00 98.69 108 PHE A C 1
ATOM 821 O O . PHE A 1 108 ? -8.929 1.608 -1.157 1.00 98.69 108 PHE A O 1
ATOM 828 N N . GLU A 1 109 ? -7.879 2.868 -2.677 1.00 98.50 109 GLU A N 1
ATOM 829 C CA . GLU A 1 109 ? -8.856 3.960 -2.652 1.00 98.50 109 GLU A CA 1
ATOM 830 C C . GLU A 1 109 ? -10.257 3.515 -3.098 1.00 98.50 109 GLU A C 1
ATOM 832 O O . GLU A 1 109 ? -11.264 3.948 -2.526 1.00 98.50 109 GLU A O 1
ATOM 837 N N . GLU A 1 110 ? -10.348 2.643 -4.104 1.00 98.50 110 GLU A N 1
ATOM 838 C CA . GLU A 1 110 ? -11.608 2.029 -4.529 1.00 98.50 110 GLU A CA 1
ATOM 839 C C . GLU A 1 110 ? -12.215 1.166 -3.421 1.00 98.50 110 GLU A C 1
ATOM 841 O O . GLU A 1 110 ? -13.403 1.298 -3.111 1.00 98.50 110 GLU A O 1
ATOM 846 N N . ALA A 1 111 ? -11.402 0.333 -2.769 1.00 98.38 111 ALA A N 1
ATOM 847 C CA . ALA A 1 111 ? -11.839 -0.495 -1.654 1.00 98.38 111 ALA A CA 1
ATOM 848 C C . ALA A 1 111 ? -12.269 0.356 -0.446 1.00 98.38 111 ALA A C 1
ATOM 850 O O . ALA A 1 111 ? -13.311 0.093 0.156 1.00 98.38 111 ALA A O 1
ATOM 851 N N . VAL A 1 112 ? -11.537 1.425 -0.125 1.00 98.25 112 VAL A N 1
ATOM 852 C CA . VAL A 1 112 ? -11.902 2.377 0.935 1.00 98.25 112 VAL A CA 1
ATOM 853 C C . VAL A 1 112 ? -13.294 2.957 0.691 1.00 98.25 112 VAL A C 1
ATOM 855 O O . VAL A 1 112 ? -14.121 2.978 1.607 1.00 98.25 112 VAL A O 1
ATOM 858 N N . LYS A 1 113 ? -13.594 3.364 -0.548 1.00 98.38 113 LYS A N 1
ATOM 859 C CA . LYS A 1 113 ? -14.925 3.860 -0.930 1.00 98.38 113 LYS A CA 1
ATOM 860 C C . LYS A 1 113 ? -15.980 2.758 -0.826 1.00 98.38 113 LYS A C 1
ATOM 862 O O . LYS A 1 113 ? -17.023 2.972 -0.211 1.00 98.38 113 LYS A O 1
ATOM 867 N N . LEU A 1 114 ? -15.703 1.576 -1.379 1.00 98.38 114 LEU A N 1
ATOM 868 C CA . LEU A 1 114 ? -16.629 0.439 -1.404 1.00 98.38 114 LEU A CA 1
ATOM 869 C C . LEU A 1 114 ? -17.033 -0.029 0.003 1.00 98.38 114 LEU A C 1
ATOM 871 O O . LEU A 1 114 ? -18.204 -0.315 0.246 1.00 98.38 114 LEU A O 1
ATOM 875 N N . TYR A 1 115 ? -16.082 -0.080 0.937 1.00 98.00 115 TYR A N 1
ATOM 876 C CA . TYR A 1 115 ? -16.302 -0.539 2.314 1.00 98.00 115 TYR A CA 1
ATOM 877 C C . TYR A 1 115 ? -16.586 0.603 3.303 1.00 98.00 115 TYR A C 1
ATOM 879 O O . TYR A 1 115 ? -16.666 0.367 4.515 1.00 98.00 115 TYR A O 1
ATOM 887 N N . ASN A 1 116 ? -16.768 1.830 2.798 1.00 97.62 116 ASN A N 1
ATOM 888 C CA . ASN A 1 116 ? -17.011 3.037 3.587 1.00 97.62 116 ASN A CA 1
ATOM 889 C C . ASN A 1 116 ? -16.012 3.160 4.750 1.00 97.62 116 ASN A C 1
ATOM 891 O O . ASN A 1 116 ? -16.395 3.191 5.924 1.00 97.62 116 ASN A O 1
ATOM 895 N N . VAL A 1 117 ? -14.722 3.109 4.420 1.00 97.19 117 VAL A N 1
ATOM 896 C CA . VAL A 1 117 ? -13.607 3.253 5.359 1.00 97.19 117 VAL A CA 1
ATOM 897 C C . VAL A 1 117 ? -13.226 4.727 5.468 1.00 97.19 117 VAL A C 1
ATOM 899 O O . VAL A 1 117 ? -13.156 5.462 4.491 1.00 97.19 117 VAL A O 1
ATOM 902 N N . SER A 1 118 ? -13.017 5.164 6.698 1.00 95.69 118 SER A N 1
ATOM 903 C CA . SER A 1 118 ? -12.603 6.507 7.101 1.00 95.69 118 SER A CA 1
ATOM 904 C C . SER A 1 118 ? -12.245 6.446 8.579 1.00 95.69 118 SER A C 1
ATOM 906 O O . SER A 1 118 ? -12.748 5.558 9.273 1.00 95.69 118 SER A O 1
ATOM 908 N N . GLU A 1 119 ? -11.461 7.398 9.085 1.00 92.69 119 GLU A N 1
ATOM 909 C CA . GLU A 1 119 ? -11.124 7.461 10.516 1.00 92.69 119 GLU A CA 1
ATOM 910 C C . GLU A 1 119 ? -12.372 7.364 11.404 1.00 92.69 119 GLU A C 1
ATOM 912 O O . GLU A 1 119 ? -12.426 6.552 12.325 1.00 92.69 119 GLU A O 1
ATOM 917 N N . ALA A 1 120 ? -13.418 8.126 11.066 1.00 93.88 120 ALA A N 1
ATOM 918 C CA . ALA A 1 120 ? -14.678 8.126 11.800 1.00 93.88 120 ALA A CA 1
ATOM 919 C C . ALA A 1 120 ? -15.369 6.753 11.770 1.00 93.88 120 ALA A C 1
ATOM 921 O O . ALA A 1 120 ? -15.789 6.240 12.804 1.00 93.88 120 ALA A O 1
ATOM 922 N N . SER A 1 121 ? -15.457 6.121 10.595 1.00 95.06 121 SER A N 1
ATOM 923 C CA . SER A 1 121 ? -16.087 4.799 10.465 1.00 95.06 121 SER A CA 1
ATOM 924 C C . SER A 1 121 ? -15.269 3.662 11.097 1.00 95.06 121 SER A C 1
ATOM 926 O O . SER A 1 121 ? -15.795 2.564 11.280 1.00 95.06 121 SER A O 1
ATOM 928 N N . CYS A 1 122 ? -13.990 3.916 11.383 1.00 95.06 122 CYS A N 1
ATOM 929 C CA . CYS A 1 122 ? -13.042 2.984 11.982 1.00 95.06 122 CYS A CA 1
ATOM 930 C C . CYS A 1 122 ? -12.872 3.190 13.491 1.00 95.06 122 CYS A C 1
ATOM 932 O O . CYS A 1 122 ? -12.136 2.424 14.105 1.00 95.06 122 CYS A O 1
ATOM 934 N N . GLY A 1 123 ? -13.575 4.150 14.108 1.00 92.38 123 GLY A N 1
ATOM 935 C CA . GLY A 1 123 ? -13.452 4.448 15.540 1.00 92.38 123 GLY A CA 1
ATOM 936 C C . GLY A 1 123 ? -13.554 3.204 16.427 1.00 92.38 123 GLY A C 1
ATOM 937 O O . GLY A 1 123 ? -12.652 2.940 17.211 1.00 92.38 123 GLY A O 1
ATOM 938 N N . HIS A 1 124 ? -14.568 2.361 16.205 1.00 91.00 124 HIS A N 1
ATOM 939 C CA . HIS A 1 124 ? -14.726 1.106 16.952 1.00 91.00 124 HIS A CA 1
ATOM 940 C C . HIS A 1 124 ? -13.550 0.132 16.760 1.00 91.00 124 HIS A C 1
ATOM 942 O O . HIS A 1 124 ? -13.105 -0.499 17.711 1.00 91.00 124 HIS A O 1
ATOM 948 N N . CYS A 1 125 ? -13.020 0.018 15.540 1.00 92.75 125 CYS A N 1
ATOM 949 C CA . CYS A 1 125 ? -11.852 -0.819 15.254 1.00 92.75 125 CYS A CA 1
ATOM 950 C C . CYS A 1 125 ? -10.612 -0.327 16.018 1.00 92.75 125 CYS A C 1
ATOM 952 O O . CYS A 1 125 ? -9.884 -1.121 16.613 1.00 92.75 125 CYS A O 1
ATOM 954 N N . PHE A 1 126 ? -10.392 0.987 16.044 1.00 93.06 126 PHE A N 1
ATOM 955 C CA . PHE A 1 126 ? -9.280 1.586 16.776 1.00 93.06 126 PHE A CA 1
ATOM 956 C C . PHE A 1 126 ? -9.443 1.427 18.288 1.00 93.06 126 PHE A C 1
ATOM 958 O O . PHE A 1 126 ? -8.480 1.070 18.961 1.00 93.06 126 PHE A O 1
ATOM 965 N N . GLU A 1 127 ? -10.658 1.590 18.813 1.00 90.69 127 GLU A N 1
ATOM 966 C CA . GLU A 1 127 ? -10.977 1.337 20.221 1.00 90.69 127 GLU A CA 1
ATOM 967 C C . GLU A 1 127 ? -10.706 -0.122 20.614 1.00 90.69 127 GLU A C 1
ATOM 969 O O . GLU A 1 127 ? -10.009 -0.364 21.599 1.00 90.69 127 GLU A O 1
ATOM 974 N N . GLN A 1 128 ? -11.180 -1.092 19.821 1.00 88.94 128 GLN A N 1
ATOM 975 C CA . GLN A 1 128 ? -10.904 -2.521 20.033 1.00 88.94 128 GLN A CA 1
ATOM 976 C C . GLN A 1 128 ? -9.398 -2.821 20.061 1.00 88.94 128 GLN A C 1
ATOM 978 O O . GLN A 1 128 ? -8.931 -3.617 20.877 1.00 88.94 128 GLN A O 1
ATOM 983 N N . ALA A 1 129 ? -8.634 -2.166 19.186 1.00 88.94 129 ALA A N 1
ATOM 984 C CA . ALA A 1 129 ? -7.191 -2.333 19.092 1.00 88.94 129 ALA A CA 1
ATOM 985 C C . ALA A 1 129 ? -6.391 -1.498 20.112 1.00 88.94 129 ALA A C 1
ATOM 987 O O . ALA A 1 129 ? -5.170 -1.641 20.180 1.00 88.94 129 ALA A O 1
ATOM 988 N N . GLY A 1 130 ? -7.037 -0.633 20.902 1.00 86.50 130 GLY A N 1
ATOM 989 C CA . GLY A 1 130 ? -6.361 0.272 21.835 1.00 86.50 130 GLY A CA 1
ATOM 990 C C . GLY A 1 130 ? -5.550 1.386 21.158 1.00 86.50 130 GLY A C 1
ATOM 991 O O . GLY A 1 130 ? -4.609 1.909 21.754 1.00 86.50 130 GLY A O 1
ATOM 992 N N . VAL A 1 131 ? -5.889 1.748 19.919 1.00 82.44 131 VAL A N 1
ATOM 993 C CA . VAL A 1 131 ? -5.233 2.810 19.142 1.00 82.44 131 VAL A CA 1
ATOM 994 C C . VAL A 1 131 ? -5.902 4.153 19.432 1.00 82.44 131 VAL A C 1
ATOM 996 O O . VAL A 1 131 ? -7.119 4.294 19.327 1.00 82.44 131 VAL A O 1
ATOM 999 N N . SER A 1 132 ? -5.110 5.174 19.769 1.00 71.50 132 SER A N 1
ATOM 1000 C CA . SER A 1 132 ? -5.616 6.535 19.980 1.00 71.50 132 SER A CA 1
ATOM 1001 C C . SER A 1 132 ? -5.577 7.355 18.689 1.00 71.50 132 SER A C 1
ATOM 1003 O O . SER A 1 132 ? -4.502 7.649 18.166 1.00 71.50 132 SER A O 1
ATOM 1005 N N . LEU A 1 133 ? -6.749 7.824 18.244 1.00 60.28 133 LEU A N 1
ATOM 1006 C CA . LEU A 1 133 ? -6.929 8.758 17.117 1.00 60.28 133 LEU A CA 1
ATOM 1007 C C . LEU A 1 133 ? -6.157 10.088 17.281 1.00 60.28 133 LEU A C 1
ATOM 1009 O O . LEU A 1 133 ? -5.954 10.819 16.313 1.00 60.28 133 LEU A O 1
ATOM 1013 N N . ALA A 1 134 ? -5.698 10.424 18.495 1.00 52.69 134 ALA A N 1
ATOM 1014 C CA . ALA A 1 134 ? -4.868 11.607 18.730 1.00 52.69 134 ALA A CA 1
ATOM 1015 C C . ALA A 1 134 ? -3.461 11.485 18.114 1.00 52.69 134 ALA A C 1
ATOM 1017 O O . ALA A 1 134 ? -2.833 12.506 17.840 1.00 52.69 134 ALA A O 1
ATOM 1018 N N . SER A 1 135 ? -2.974 10.265 17.857 1.00 46.88 135 SER A N 1
ATOM 1019 C CA . SER A 1 135 ? -1.675 10.039 17.210 1.00 46.88 135 SER A CA 1
ATOM 1020 C C . SER A 1 135 ? -1.687 10.444 15.728 1.00 46.88 135 SER A C 1
ATOM 1022 O O . SER A 1 135 ? -0.678 10.925 15.214 1.00 46.88 135 SER A O 1
ATOM 1024 N N . THR A 1 136 ? -2.850 10.380 15.073 1.00 48.72 136 THR A N 1
ATOM 1025 C CA . THR A 1 136 ? -3.023 10.699 13.647 1.00 48.72 136 THR A CA 1
ATOM 1026 C C . THR A 1 136 ? -2.954 12.206 13.362 1.00 48.72 136 THR A C 1
ATOM 1028 O O . THR A 1 136 ? -2.449 12.621 12.323 1.00 48.72 136 THR A O 1
ATOM 1031 N N . ARG A 1 137 ? -3.364 13.068 14.310 1.00 45.59 137 ARG A N 1
ATOM 1032 C CA . ARG A 1 137 ? -3.299 14.538 14.140 1.00 45.59 137 ARG A CA 1
ATOM 1033 C C . ARG A 1 137 ? -1.930 15.159 14.408 1.00 45.59 137 ARG A C 1
ATOM 1035 O O . ARG A 1 137 ? -1.695 16.282 13.964 1.00 45.59 137 ARG A O 1
ATOM 1042 N N . VAL A 1 138 ? -1.022 14.475 15.109 1.00 38.84 138 VAL A N 1
ATOM 1043 C CA . VAL A 1 138 ? 0.290 15.065 15.439 1.00 38.84 138 VAL A CA 1
ATOM 1044 C C . VAL A 1 138 ? 1.176 15.215 14.196 1.00 38.84 138 VAL A C 1
ATOM 1046 O O . VAL A 1 138 ? 1.992 16.131 14.165 1.00 38.84 138 VAL A O 1
ATOM 1049 N N . ARG A 1 139 ? 0.965 14.412 13.141 1.00 43.44 139 ARG A N 1
ATOM 1050 C CA . ARG A 1 139 ? 1.726 14.544 11.886 1.00 43.44 139 ARG A CA 1
ATOM 1051 C C . ARG A 1 139 ? 1.278 15.692 10.976 1.00 43.44 139 ARG A C 1
ATOM 1053 O O . ARG A 1 139 ? 2.073 16.130 10.165 1.00 43.44 139 ARG A O 1
ATOM 1060 N N . VAL A 1 140 ? 0.052 16.212 11.110 1.00 42.97 140 VAL A N 1
ATOM 1061 C CA . VAL A 1 140 ? -0.460 17.284 10.220 1.00 42.97 140 VAL A CA 1
ATOM 1062 C C . VAL A 1 140 ? -0.520 18.655 10.910 1.00 42.97 140 VAL A C 1
ATOM 1064 O O . VAL A 1 140 ? -0.564 19.683 10.243 1.00 42.97 140 VAL A O 1
ATOM 1067 N N . LEU A 1 141 ? -0.492 18.721 12.248 1.00 35.66 141 LEU A N 1
ATOM 1068 C CA . LEU A 1 141 ? -0.644 19.990 12.980 1.00 35.66 141 LEU A CA 1
ATOM 1069 C C . LEU A 1 141 ? 0.663 20.618 13.496 1.00 35.66 141 LEU A C 1
ATOM 1071 O O . LEU A 1 141 ? 0.593 21.648 14.164 1.00 35.66 141 LEU A O 1
ATOM 1075 N N . ARG A 1 142 ? 1.845 20.055 13.201 1.00 38.91 142 ARG A N 1
ATOM 1076 C CA . ARG A 1 142 ? 3.133 20.668 13.595 1.00 38.91 142 ARG A CA 1
ATOM 1077 C C . ARG A 1 142 ? 3.728 21.658 12.584 1.00 38.91 142 ARG A C 1
ATOM 1079 O O . ARG A 1 142 ? 4.694 22.319 12.938 1.00 38.91 142 ARG A O 1
ATOM 1086 N N . ASP A 1 143 ? 3.091 21.870 11.431 1.00 44.66 143 ASP A N 1
ATOM 1087 C CA . ASP A 1 143 ? 3.586 22.801 10.397 1.00 44.66 143 ASP A CA 1
ATOM 1088 C C . ASP A 1 143 ? 2.895 24.175 10.374 1.00 44.66 143 ASP A C 1
ATOM 1090 O O . ASP A 1 143 ? 3.003 24.911 9.401 1.00 44.66 143 ASP A O 1
ATOM 1094 N N . ASN A 1 144 ? 2.204 24.581 11.444 1.00 38.09 144 ASN A N 1
ATOM 1095 C CA . ASN A 1 144 ? 1.664 25.945 11.548 1.00 38.09 144 ASN A CA 1
ATOM 1096 C C . ASN A 1 144 ? 1.905 26.567 12.927 1.00 38.09 144 ASN A C 1
ATOM 1098 O O . ASN A 1 144 ? 0.985 27.030 13.603 1.00 38.09 144 ASN A O 1
ATOM 1102 N N . HIS A 1 145 ? 3.171 26.615 13.340 1.00 39.66 145 HIS A N 1
ATOM 1103 C CA . HIS A 1 145 ? 3.593 27.563 14.366 1.00 39.66 145 HIS A CA 1
ATOM 1104 C C . HIS A 1 145 ? 4.863 28.300 13.940 1.00 39.66 145 HIS A C 1
ATOM 1106 O O . HIS A 1 145 ? 5.962 28.014 14.402 1.00 39.66 145 HIS A O 1
ATOM 1112 N N . THR A 1 146 ? 4.689 29.271 13.044 1.00 38.09 146 THR A N 1
ATOM 1113 C CA . THR A 1 146 ? 5.567 30.442 12.996 1.00 38.09 146 THR A CA 1
ATOM 1114 C C . THR A 1 146 ? 4.850 31.615 13.644 1.00 38.09 146 THR A C 1
ATOM 1116 O O . THR A 1 146 ? 3.746 31.983 13.243 1.00 38.09 146 THR A O 1
ATOM 1119 N N . ASP A 1 147 ? 5.524 32.128 14.666 1.00 38.81 147 ASP A N 1
ATOM 1120 C CA . ASP A 1 147 ? 5.299 33.317 15.473 1.00 38.81 147 ASP A CA 1
ATOM 1121 C C . ASP 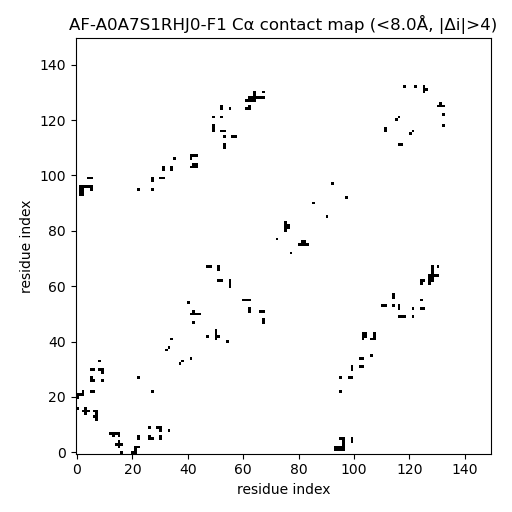A 1 147 ? 4.431 34.434 14.888 1.00 38.81 147 ASP A C 1
ATOM 1123 O O . ASP A 1 147 ? 4.631 34.933 13.780 1.00 38.81 147 ASP A O 1
ATOM 1127 N N . GLY A 1 148 ? 3.561 34.944 15.756 1.00 33.03 148 GLY A N 1
ATOM 1128 C CA . GLY A 1 148 ? 2.969 36.260 15.603 1.00 33.03 148 GLY A CA 1
ATOM 1129 C C . GLY A 1 148 ? 2.225 36.687 16.858 1.00 33.03 148 GLY A C 1
ATOM 1130 O O . GLY A 1 148 ? 1.013 36.505 16.904 1.00 33.03 148 GLY A O 1
ATOM 1131 N N . GLN A 1 149 ? 2.946 37.246 17.844 1.00 34.91 149 GLN A N 1
ATOM 1132 C CA . GLN A 1 149 ? 2.555 38.412 18.668 1.00 34.91 149 GLN A CA 1
ATOM 1133 C C . GLN A 1 149 ? 3.493 38.588 19.880 1.00 34.91 149 GLN A C 1
ATOM 1135 O O . GLN A 1 149 ? 3.354 37.887 20.879 1.00 34.91 149 GLN A O 1
ATOM 1140 N N . HIS A 1 150 ? 4.439 39.532 19.795 1.00 37.03 150 HIS A N 1
ATOM 1141 C CA . HIS A 1 150 ? 4.438 40.814 20.526 1.00 37.03 150 HIS A CA 1
ATOM 1142 C C . HIS A 1 150 ? 5.703 41.626 20.235 1.00 37.03 150 HIS A C 1
ATOM 1144 O O . HIS A 1 150 ? 6.810 41.049 20.287 1.00 37.03 150 HIS A O 1
#

Sequence (150 aa):
GAGCAARMLVRGGMPCGGASGAPSAEEVEKAKYRLHAGFSFVGITEQWELSMCLFSKMFKVDCHPLQFTDARPGFDKALGLEEYPEELLGGYRDPYDDQVYAEALSIFEEAVKLYNVSEASCGHCFEQAGVSLASTRVRVLRDNHTDGQH

Foldseek 3Di:
DFQQQLCCQQPPPDHSPDPPDHDDPVSLVSSLVCLVPVDPAFDDPVPQLLRQLLVCLSVVHAQALVSVDPPCQDVCVVVVNPDDPCVVVVPDDRPRVVSSVVSSVVVSVVSCVVSVTDCVVCVRRCVRNVHDPVVVVVVPPPPPDDDDDD

Mean predicted aligned error: 9.18 Å

Secondary structure (DSSP, 8-state):
---HHHHHHHSTT--TTSS--PPPHHHHHHHHHHHHHH-S----GGGHHHHHHHHHHHHT----GGGGS-SS--HHHHTT-SS--GGGGTT---TTHHHHHHHHHHHHHHHHHHTT--TGGGHHHHHHHT--THHHHHTTSSS-------

Solvent-accessible surface area (backbone atoms only — not comparable to full-atom values): 9237 Å² total; per-residue (Å²): 115,64,24,36,61,28,37,50,64,60,44,80,92,47,58,58,84,54,95,73,71,68,67,52,74,68,42,39,53,51,22,44,50,37,60,71,75,70,42,98,72,67,71,47,79,97,45,43,70,59,31,53,43,44,50,25,64,76,70,72,48,82,44,49,46,74,80,76,48,81,90,70,76,48,72,50,54,76,71,70,36,93,65,81,68,61,73,80,52,72,80,69,75,44,82,46,30,53,56,43,48,54,50,48,49,52,54,32,54,52,49,32,61,75,69,62,56,46,74,77,72,32,45,67,42,31,56,64,26,71,51,64,74,69,64,69,50,60,78,72,65,71,84,78,80,80,89,88,90,134

InterPro domains:
  IPR027417 P-loop containing nucleoside triphosphate hydrolase [G3DSA:3.40.50.300] (5-122)

Radius of gyration: 18.45 Å; Cα contacts (8 Å, |Δi|>4): 133; chains: 1; bounding box: 38×58×41 Å

pLDDT: me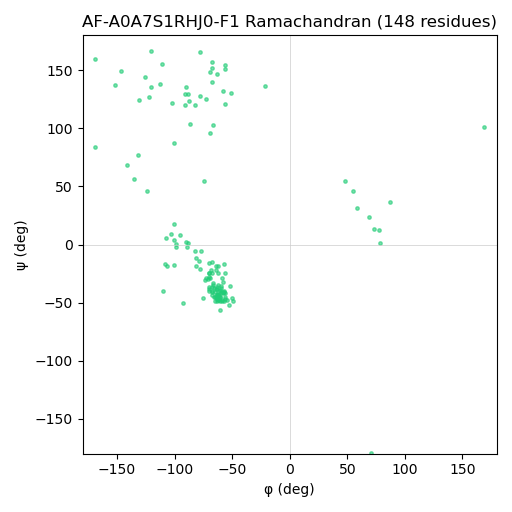an 83.3, std 18.46, range [33.03, 98.69]

Organism: Alexandrium catenella (NCBI:txid2925)